Protein AF-A0A5B2VCN2-F1 (afdb_monomer_lite)

Secondary structure (DSSP, 8-state):
----HHHHHHHHHHTT----PPP------HHHHHHHHHHHHHHTT--HHHHTT---------

Radius of gyration: 22.67 Å; chains: 1; bounding box: 40×36×60 Å

Foldseek 3Di:
DDDDPVNVVVVCVVVVNDDDDDDPDDDDDPVRVVVVVVVCVVCVPPDPVVVVPDDDDDDDDD

Organism: NCBI:txid1892852

pLDDT: mean 93.32, std 5.23, range [64.06, 97.69]

Structure (mmCIF, N/CA/C/O backbone):
data_AF-A0A5B2VCN2-F1
#
_entry.id   AF-A0A5B2VCN2-F1
#
loop_
_atom_site.group_PDB
_atom_site.id
_atom_site.type_symbol
_atom_site.label_atom_id
_atom_site.label_alt_id
_atom_site.label_comp_id
_atom_site.label_asym_id
_atom_site.label_entity_id
_atom_site.label_seq_id
_atom_site.pdbx_PDB_ins_code
_atom_site.Cartn_x
_atom_site.Cartn_y
_atom_site.Cartn_z
_atom_site.occupancy
_atom_site.B_iso_or_equiv
_atom_site.auth_seq_id
_atom_site.auth_comp_id
_atom_site.auth_asym_id
_atom_site.auth_atom_id
_atom_site.pdbx_PDB_model_num
ATOM 1 N N . MET A 1 1 ? 24.101 1.424 -40.733 1.00 64.06 1 MET A N 1
ATOM 2 C CA . MET A 1 1 ? 24.422 2.432 -39.695 1.00 64.06 1 MET A CA 1
ATOM 3 C C . MET A 1 1 ? 24.390 1.765 -38.331 1.00 64.06 1 MET A C 1
ATOM 5 O O . MET A 1 1 ? 23.396 1.125 -38.014 1.00 64.06 1 MET A O 1
ATOM 9 N N . LYS A 1 2 ? 25.467 1.865 -37.548 1.00 80.69 2 LYS A N 1
ATOM 10 C CA . LYS A 1 2 ? 25.541 1.291 -36.199 1.00 80.69 2 LYS A CA 1
ATOM 11 C C . LYS A 1 2 ? 25.524 2.440 -35.197 1.00 80.69 2 LYS A C 1
ATOM 13 O O . LYS A 1 2 ? 26.449 3.244 -35.177 1.00 80.69 2 LYS A O 1
ATOM 18 N N . VAL A 1 3 ? 24.455 2.543 -34.417 1.00 84.00 3 VAL A N 1
ATOM 19 C CA . VAL A 1 3 ? 24.300 3.596 -33.406 1.00 84.00 3 VAL A CA 1
ATOM 20 C C . VAL A 1 3 ? 24.959 3.129 -32.107 1.00 84.00 3 VAL A C 1
ATOM 22 O O . VAL A 1 3 ? 24.826 1.966 -31.722 1.00 84.00 3 VAL A O 1
ATOM 25 N N . ASN A 1 4 ? 25.704 4.010 -31.436 1.00 93.56 4 ASN A N 1
ATOM 26 C CA . ASN A 1 4 ? 26.330 3.685 -30.156 1.00 93.56 4 ASN A CA 1
ATOM 27 C C . ASN A 1 4 ? 25.257 3.623 -29.053 1.00 93.56 4 ASN A C 1
ATOM 29 O O . ASN A 1 4 ? 24.371 4.475 -28.994 1.00 93.56 4 ASN A O 1
ATOM 33 N N . LYS A 1 5 ? 25.373 2.658 -28.131 1.00 93.19 5 LYS A N 1
ATOM 34 C CA . LYS A 1 5 ? 24.533 2.553 -26.926 1.00 93.19 5 LYS A CA 1
ATOM 35 C C . LYS A 1 5 ? 24.453 3.878 -26.155 1.00 93.19 5 LYS A C 1
ATOM 37 O O . LYS A 1 5 ? 23.389 4.225 -25.655 1.00 93.19 5 LYS A O 1
ATOM 42 N N . ARG A 1 6 ? 25.551 4.646 -26.107 1.00 93.25 6 ARG 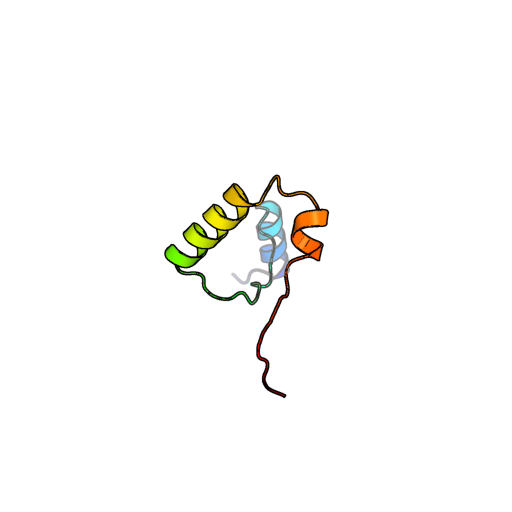A N 1
ATOM 43 C CA . ARG A 1 6 ? 25.584 5.969 -25.459 1.00 93.25 6 ARG A CA 1
ATOM 44 C C . ARG A 1 6 ? 24.671 6.984 -26.145 1.00 93.25 6 ARG A C 1
ATOM 46 O O . ARG A 1 6 ? 23.984 7.732 -25.465 1.00 93.25 6 ARG A O 1
ATOM 53 N N . THR A 1 7 ? 24.635 6.984 -27.475 1.00 94.19 7 THR A N 1
ATOM 54 C CA . THR A 1 7 ? 23.744 7.853 -28.255 1.00 94.19 7 THR A CA 1
ATOM 55 C C . THR A 1 7 ? 22.281 7.522 -27.971 1.00 94.19 7 THR A C 1
ATOM 57 O O . THR A 1 7 ? 21.491 8.430 -27.748 1.00 94.19 7 THR A O 1
ATOM 60 N N . ILE A 1 8 ? 21.947 6.230 -27.887 1.00 93.00 8 ILE A N 1
ATOM 61 C CA . ILE A 1 8 ? 20.598 5.767 -27.532 1.00 93.00 8 ILE A CA 1
ATOM 62 C C . ILE A 1 8 ? 20.231 6.227 -26.114 1.00 93.00 8 ILE A C 1
ATOM 64 O O . ILE A 1 8 ? 19.174 6.811 -25.916 1.00 93.00 8 ILE A O 1
ATOM 68 N N . SER A 1 9 ? 21.116 6.027 -25.133 1.00 93.06 9 SER A N 1
ATOM 69 C CA . SER A 1 9 ? 20.859 6.441 -23.746 1.00 93.06 9 SER A CA 1
ATOM 70 C C . SER A 1 9 ? 20.702 7.956 -23.595 1.00 93.06 9 SER A C 1
ATOM 72 O O . SER A 1 9 ? 19.836 8.400 -22.848 1.00 93.06 9 SER A O 1
ATOM 74 N N . ASN A 1 10 ? 21.523 8.746 -24.291 1.00 94.38 10 ASN A N 1
ATOM 75 C CA . ASN A 1 10 ? 21.432 10.204 -24.256 1.00 94.38 10 ASN A CA 1
ATOM 76 C C . ASN A 1 10 ? 20.099 10.690 -24.831 1.00 94.38 10 ASN A C 1
ATOM 78 O O . ASN A 1 10 ? 19.486 11.584 -24.258 1.00 94.38 10 ASN A O 1
ATOM 82 N N . GLU A 1 11 ? 19.647 10.100 -25.939 1.00 95.75 11 GLU A N 1
ATOM 83 C CA . GLU A 1 11 ? 18.372 10.468 -26.553 1.00 95.75 11 GLU A CA 1
ATOM 84 C C . GLU A 1 11 ? 17.181 10.080 -25.668 1.00 95.75 11 GLU A C 1
ATOM 86 O O . GLU A 1 11 ? 16.291 10.898 -25.464 1.00 95.75 11 GLU A O 1
ATOM 91 N N . LEU A 1 12 ? 17.204 8.892 -25.048 1.00 95.88 12 LEU A N 1
ATOM 92 C CA . LEU A 1 12 ? 16.187 8.491 -24.069 1.00 95.88 12 LEU A CA 1
ATOM 93 C C . LEU A 1 12 ? 16.101 9.487 -22.902 1.00 95.88 12 LEU A C 1
ATOM 95 O O . LEU A 1 12 ? 15.006 9.898 -22.534 1.00 95.88 12 LEU A O 1
ATOM 99 N N . HIS A 1 13 ? 17.238 9.936 -22.362 1.00 95.06 13 HIS A N 1
ATOM 100 C CA . HIS A 1 13 ? 17.249 10.941 -21.295 1.00 95.06 13 HIS A CA 1
ATOM 101 C C . HIS A 1 13 ? 16.786 12.327 -21.760 1.00 95.06 13 HIS A C 1
ATOM 103 O O . HIS A 1 13 ? 16.103 13.006 -20.998 1.00 95.06 13 HIS A O 1
ATOM 109 N N . ARG A 1 14 ? 17.107 12.749 -22.995 1.00 96.38 14 ARG A N 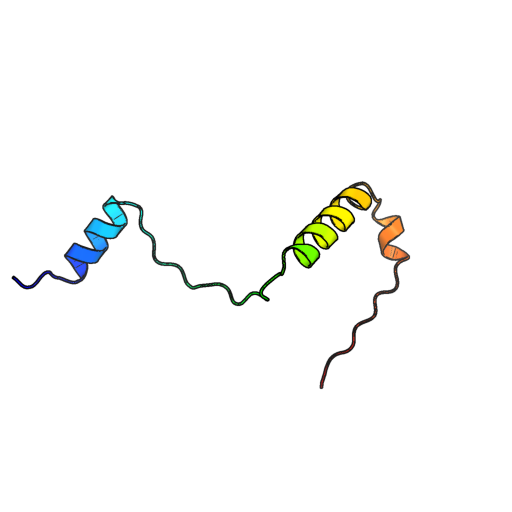1
ATOM 110 C CA . ARG A 1 14 ? 16.566 13.992 -23.582 1.00 96.38 14 ARG A CA 1
ATOM 111 C C . ARG A 1 14 ? 15.045 13.954 -23.709 1.00 96.38 14 ARG A C 1
ATOM 113 O O . ARG A 1 14 ? 14.416 15.002 -23.642 1.00 96.38 14 ARG A O 1
ATOM 120 N N . GLN A 1 15 ? 14.481 12.761 -23.876 1.00 97.06 15 GLN A N 1
ATOM 121 C CA . GLN A 1 15 ? 13.040 12.506 -23.889 1.00 97.06 15 GLN A CA 1
ATOM 122 C C . GLN A 1 15 ? 12.474 12.164 -22.500 1.00 97.06 15 GLN A C 1
ATOM 124 O O . GLN A 1 15 ? 11.340 11.705 -22.403 1.00 97.06 15 GLN A O 1
ATOM 129 N N . GLU A 1 16 ? 13.256 12.342 -21.429 1.00 96.12 16 GLU A N 1
ATOM 130 C CA . GLU A 1 16 ? 12.856 12.073 -20.038 1.00 96.12 16 GLU A CA 1
ATOM 131 C C . GLU A 1 16 ? 12.480 10.603 -19.751 1.00 96.12 16 GLU A C 1
ATOM 133 O O . GLU A 1 16 ? 11.863 10.272 -18.735 1.00 96.12 16 GLU A O 1
ATOM 138 N N . LEU A 1 17 ? 12.908 9.680 -20.615 1.00 95.75 17 LEU A N 1
ATOM 139 C CA . LEU A 1 17 ? 12.710 8.247 -20.442 1.00 95.75 17 LEU A CA 1
ATOM 140 C C . LEU A 1 17 ? 13.793 7.684 -19.521 1.00 95.75 17 LEU A C 1
ATOM 142 O O . LEU A 1 17 ? 14.961 7.551 -19.888 1.00 95.75 17 LEU A O 1
ATOM 146 N N . ILE A 1 18 ? 13.383 7.324 -18.306 1.00 92.50 18 ILE A N 1
ATOM 147 C CA . ILE A 1 18 ? 14.263 6.783 -17.269 1.00 92.50 18 ILE A CA 1
ATOM 148 C C . ILE A 1 18 ? 14.027 5.279 -17.131 1.00 92.50 18 ILE A C 1
ATOM 150 O O . ILE A 1 18 ? 12.893 4.820 -16.981 1.00 92.50 18 ILE A O 1
ATOM 154 N N . SER A 1 19 ? 15.108 4.501 -17.099 1.00 90.62 19 SER A N 1
ATOM 155 C CA . SER A 1 19 ? 15.031 3.071 -16.798 1.00 90.62 19 SER A CA 1
ATOM 156 C C . SER A 1 19 ? 14.526 2.832 -15.372 1.00 90.62 19 SER A C 1
ATOM 158 O O . SER A 1 19 ? 15.046 3.414 -14.416 1.00 90.62 19 SER A O 1
ATOM 160 N N . ARG A 1 20 ? 13.556 1.930 -15.203 1.00 90.44 20 ARG A N 1
ATOM 161 C CA . ARG A 1 20 ? 13.046 1.503 -13.892 1.00 90.44 20 ARG A CA 1
ATOM 162 C C . ARG A 1 20 ? 12.960 -0.017 -13.830 1.00 90.44 20 ARG A C 1
ATOM 164 O O . ARG A 1 20 ? 12.604 -0.660 -14.812 1.00 90.44 20 ARG A O 1
ATOM 171 N N . THR A 1 21 ? 13.224 -0.576 -12.654 1.00 92.88 21 THR A N 1
ATOM 172 C CA . THR A 1 21 ? 12.969 -1.993 -12.375 1.00 92.88 21 THR A CA 1
ATOM 173 C C . THR A 1 21 ? 11.505 -2.171 -11.962 1.00 92.88 21 THR A C 1
ATOM 175 O O . THR A 1 21 ? 11.056 -1.468 -11.049 1.00 92.88 21 THR A O 1
ATOM 178 N N . PRO A 1 22 ? 10.744 -3.092 -12.582 1.00 88.38 22 PRO A N 1
ATOM 179 C CA . PRO A 1 22 ? 9.382 -3.396 -12.152 1.00 88.38 22 PRO A CA 1
ATOM 180 C C . PRO A 1 22 ? 9.347 -3.838 -10.683 1.00 88.38 22 PRO A C 1
ATOM 182 O O . PRO A 1 22 ? 10.154 -4.666 -10.255 1.00 88.38 22 PRO A O 1
ATOM 185 N N . ARG A 1 23 ? 8.404 -3.309 -9.896 1.00 89.88 23 ARG A N 1
ATOM 186 C CA . ARG A 1 23 ? 8.197 -3.769 -8.515 1.00 89.88 23 ARG A CA 1
ATOM 187 C C . ARG A 1 23 ? 7.492 -5.126 -8.513 1.00 89.88 23 ARG A C 1
ATOM 189 O O . ARG A 1 23 ? 6.511 -5.308 -9.228 1.00 89.88 23 ARG A O 1
ATOM 196 N N . LYS A 1 24 ? 7.958 -6.057 -7.672 1.00 91.44 24 LYS A N 1
ATOM 197 C CA . LYS A 1 24 ? 7.263 -7.324 -7.400 1.00 91.44 24 LYS A CA 1
ATOM 198 C C . LYS A 1 24 ? 6.067 -7.044 -6.493 1.00 91.44 24 LYS A C 1
ATOM 200 O O . LYS A 1 24 ? 6.228 -6.918 -5.284 1.00 91.44 24 LYS A O 1
ATOM 205 N N . THR A 1 25 ? 4.883 -6.905 -7.073 1.00 86.75 25 THR A N 1
ATOM 206 C CA . THR A 1 25 ? 3.641 -6.684 -6.327 1.00 86.75 25 THR A CA 1
ATOM 207 C C . THR A 1 25 ? 2.595 -7.727 -6.706 1.00 86.75 25 THR A C 1
ATOM 209 O O . THR A 1 25 ? 2.572 -8.187 -7.850 1.00 86.75 25 THR A O 1
ATOM 212 N N . PR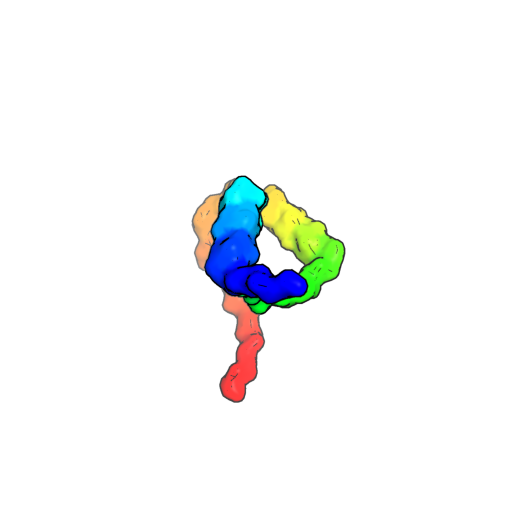O A 1 26 ? 1.713 -8.118 -5.769 1.00 88.62 26 PRO A N 1
ATOM 213 C CA . PRO A 1 26 ? 0.600 -8.990 -6.102 1.00 88.62 26 PRO A CA 1
ATOM 214 C C . PRO A 1 26 ? -0.328 -8.289 -7.099 1.00 88.62 26 PRO A C 1
ATOM 216 O O . PRO A 1 26 ? -0.642 -7.102 -6.954 1.00 88.62 26 PRO A O 1
ATOM 219 N N . LEU A 1 27 ? -0.787 -9.030 -8.107 1.00 90.19 27 LEU A N 1
ATOM 220 C CA . LEU A 1 27 ? -1.748 -8.525 -9.080 1.00 90.19 27 LEU A CA 1
ATOM 221 C C . LEU A 1 27 ? -3.116 -8.378 -8.408 1.00 90.19 27 LEU A C 1
ATOM 223 O O . LEU A 1 27 ? -3.763 -9.354 -8.028 1.00 90.19 27 LEU A O 1
ATOM 227 N N . LEU A 1 28 ? -3.561 -7.134 -8.237 1.00 92.31 28 LEU A N 1
ATOM 228 C CA . LEU A 1 28 ? -4.843 -6.840 -7.607 1.00 92.31 28 LEU A CA 1
ATOM 229 C C . LEU A 1 28 ? -5.957 -6.799 -8.652 1.00 92.31 28 LEU A C 1
ATOM 231 O O . LEU A 1 28 ? -5.961 -5.955 -9.548 1.00 92.31 28 LEU A O 1
ATOM 235 N N . MET A 1 29 ? -6.959 -7.661 -8.480 1.00 95.12 29 MET A N 1
ATOM 236 C CA . MET A 1 29 ? -8.228 -7.540 -9.192 1.00 95.12 29 MET A CA 1
ATOM 237 C C . MET A 1 29 ? -8.962 -6.258 -8.774 1.00 95.12 29 MET A C 1
ATOM 239 O O . MET A 1 29 ? -8.750 -5.729 -7.679 1.00 95.12 29 MET A O 1
ATOM 243 N N . LYS A 1 30 ? -9.883 -5.781 -9.622 1.00 96.06 30 LYS A N 1
ATOM 244 C CA . LYS A 1 30 ? -10.702 -4.586 -9.347 1.00 96.06 30 LYS A CA 1
ATOM 245 C C . LYS A 1 30 ? -11.391 -4.661 -7.976 1.00 96.06 30 LYS A C 1
ATOM 247 O O . LYS A 1 30 ? -11.204 -3.755 -7.174 1.00 96.06 30 LYS A O 1
ATOM 252 N N . ARG A 1 31 ? -12.011 -5.803 -7.651 1.00 96.62 31 ARG A N 1
ATOM 253 C CA . ARG A 1 31 ? -12.647 -6.050 -6.344 1.00 96.62 31 ARG A CA 1
ATOM 254 C C . ARG A 1 31 ? -11.716 -5.827 -5.144 1.00 96.62 31 ARG A C 1
ATOM 256 O O . ARG A 1 31 ? -12.146 -5.288 -4.134 1.00 96.62 31 ARG A O 1
ATOM 263 N N . HIS A 1 32 ? -10.434 -6.198 -5.252 1.00 96.06 32 HIS A N 1
ATOM 264 C CA . HIS A 1 32 ? -9.470 -6.021 -4.159 1.00 96.06 32 HIS A CA 1
ATOM 265 C C . HIS A 1 32 ? -9.125 -4.542 -3.970 1.00 96.0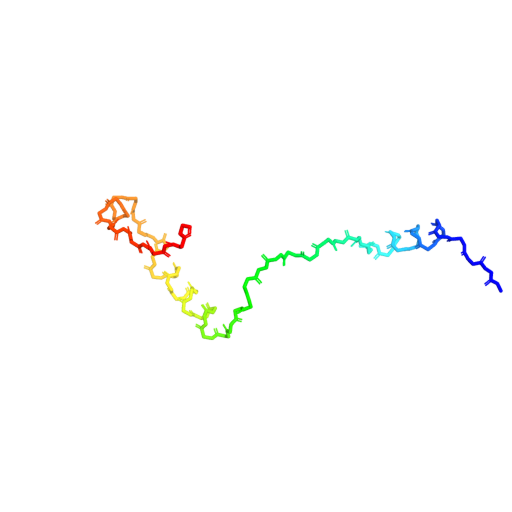6 32 HIS A C 1
ATOM 267 O O . HIS A 1 32 ? -8.979 -4.082 -2.841 1.00 96.06 32 HIS A O 1
ATOM 273 N N . ARG A 1 33 ? -9.001 -3.789 -5.072 1.00 95.44 33 ARG A N 1
ATOM 274 C CA . ARG A 1 33 ? -8.756 -2.340 -5.025 1.00 95.44 33 ARG A CA 1
ATOM 275 C C . ARG A 1 33 ? -9.941 -1.610 -4.407 1.00 95.44 33 ARG A C 1
ATOM 277 O O . ARG A 1 33 ? -9.737 -0.803 -3.508 1.00 95.44 33 ARG A O 1
ATOM 284 N N . ASP A 1 34 ? -11.152 -1.954 -4.829 1.00 96.88 34 ASP A N 1
ATOM 285 C CA . ASP A 1 34 ? -12.378 -1.330 -4.332 1.00 96.88 34 ASP A CA 1
ATOM 286 C C . ASP A 1 34 ? -12.577 -1.615 -2.835 1.00 96.88 34 ASP A C 1
ATOM 288 O O . ASP A 1 34 ? -12.824 -0.690 -2.061 1.00 96.88 34 ASP A O 1
ATOM 292 N N . ALA A 1 35 ? -12.366 -2.862 -2.398 1.00 97.00 35 ALA A N 1
ATOM 293 C CA . ALA A 1 35 ? -12.427 -3.235 -0.984 1.00 97.00 35 ALA A CA 1
ATOM 294 C C . ALA A 1 35 ? -11.374 -2.497 -0.138 1.00 97.00 35 ALA A C 1
ATOM 296 O O . ALA A 1 35 ? -11.702 -1.966 0.922 1.00 97.00 35 ALA A O 1
ATOM 297 N N . ARG A 1 36 ? -10.127 -2.395 -0.622 1.00 96.19 36 ARG A N 1
ATOM 298 C CA . ARG A 1 36 ? -9.064 -1.638 0.063 1.00 96.19 36 ARG A CA 1
ATOM 299 C C . ARG A 1 36 ? -9.400 -0.152 0.170 1.00 96.19 36 ARG A C 1
ATOM 301 O O . ARG A 1 36 ? -9.224 0.431 1.233 1.00 96.19 36 ARG A O 1
ATOM 308 N N . LEU A 1 37 ? -9.905 0.459 -0.902 1.00 96.88 37 LEU A N 1
ATOM 309 C CA . LEU A 1 37 ? -10.314 1.866 -0.892 1.00 96.88 37 LEU A CA 1
ATOM 310 C C . LEU A 1 37 ? -11.485 2.111 0.061 1.00 96.88 37 LEU A C 1
ATOM 312 O O . LEU A 1 37 ? -11.483 3.116 0.768 1.00 96.88 37 LEU A O 1
ATOM 316 N N . LYS A 1 38 ? -12.465 1.203 0.095 1.00 97.69 38 LYS A N 1
ATOM 317 C CA . LYS A 1 38 ? -13.586 1.264 1.036 1.00 97.69 38 LYS A CA 1
ATOM 318 C C . LYS A 1 38 ? -13.093 1.191 2.483 1.00 97.69 38 LYS A C 1
ATOM 320 O O . LYS A 1 38 ? -13.414 2.082 3.261 1.00 97.69 38 LYS A O 1
ATOM 325 N N . PHE A 1 39 ? -12.233 0.221 2.795 1.00 96.44 39 PHE A N 1
ATOM 326 C CA . PHE A 1 39 ? -11.643 0.070 4.125 1.00 96.44 39 PHE A CA 1
ATOM 327 C C . PHE A 1 39 ? -10.914 1.342 4.577 1.00 96.44 39 PHE A C 1
ATOM 329 O O . PHE A 1 39 ? -11.164 1.832 5.676 1.00 96.44 39 PHE A O 1
ATOM 336 N N . VAL A 1 40 ? -10.074 1.922 3.710 1.00 96.50 40 VAL A N 1
ATOM 337 C CA . VAL A 1 40 ? -9.357 3.171 4.015 1.00 96.50 40 VAL A CA 1
ATOM 338 C C . VAL A 1 40 ? -10.331 4.316 4.271 1.00 96.50 40 VAL A C 1
ATOM 340 O O . VAL A 1 40 ? -10.161 5.034 5.246 1.00 96.50 40 VAL A O 1
ATOM 343 N N . LYS A 1 41 ? -11.362 4.490 3.436 1.00 96.62 41 LYS A N 1
ATOM 344 C CA . LYS A 1 41 ? -12.352 5.562 3.625 1.00 96.62 41 LYS A CA 1
ATOM 345 C C . LYS A 1 41 ? -13.110 5.434 4.948 1.00 96.62 41 LYS A C 1
ATOM 347 O O . LYS A 1 41 ? -13.344 6.444 5.593 1.00 96.62 41 LYS A O 1
ATOM 352 N N . GLU A 1 42 ? -13.465 4.218 5.350 1.00 96.56 42 GLU A N 1
ATOM 353 C CA . GLU A 1 42 ? -14.200 3.954 6.596 1.00 96.56 42 GLU A CA 1
ATOM 354 C C . GLU A 1 42 ? -13.343 4.137 7.856 1.00 96.56 42 GLU A C 1
ATOM 356 O O . GLU A 1 42 ? -13.869 4.472 8.917 1.00 96.56 42 GLU A O 1
ATOM 361 N N . HIS A 1 43 ? -12.029 3.917 7.749 1.00 95.69 43 HIS A N 1
ATOM 362 C CA . HIS A 1 43 ? -11.130 3.880 8.902 1.00 95.69 43 HIS A CA 1
ATOM 363 C C . HIS A 1 43 ? -10.102 5.023 8.941 1.00 95.69 43 HIS A C 1
ATOM 365 O O . HIS A 1 43 ? -9.285 5.061 9.858 1.00 95.69 43 HIS A O 1
ATOM 371 N N . LYS A 1 44 ? -10.137 5.963 7.983 1.00 94.00 44 LYS A N 1
ATOM 372 C CA . LYS A 1 44 ? -9.179 7.081 7.872 1.00 94.00 44 LYS A CA 1
ATOM 373 C C . LYS A 1 44 ? -9.124 7.946 9.133 1.00 94.00 44 LYS A C 1
ATOM 375 O O . LYS A 1 44 ? -8.038 8.333 9.545 1.00 94.00 44 LYS A O 1
ATOM 380 N N . ASP A 1 45 ? -10.283 8.226 9.722 1.00 95.44 45 ASP A N 1
ATOM 381 C CA . ASP A 1 45 ? -10.420 9.155 10.850 1.00 95.44 45 ASP A CA 1
ATOM 382 C C . ASP A 1 45 ? -10.463 8.427 12.208 1.00 95.44 45 ASP A C 1
ATOM 384 O O . ASP A 1 45 ? -10.840 9.004 13.227 1.00 95.44 45 ASP A O 1
ATOM 388 N N . LYS A 1 46 ? -10.112 7.133 12.240 1.00 94.00 46 LYS A N 1
ATOM 389 C CA . LYS A 1 46 ? -10.037 6.361 13.486 1.00 94.00 46 LYS A CA 1
ATOM 390 C C . LYS A 1 46 ? -8.819 6.797 14.294 1.00 94.00 46 LYS A C 1
ATOM 392 O O . LYS A 1 46 ? -7.708 6.862 13.773 1.00 94.00 46 LYS A O 1
ATOM 397 N N . GLU A 1 47 ? -9.037 7.045 15.581 1.00 94.69 47 GLU A N 1
ATOM 398 C CA . GLU A 1 47 ? -7.969 7.353 16.528 1.00 94.69 47 GLU A CA 1
ATOM 399 C C . GLU A 1 47 ? -7.037 6.146 16.728 1.00 94.69 47 GLU A C 1
ATOM 401 O O . GLU A 1 47 ? -7.440 4.994 16.574 1.00 94.69 47 GLU A O 1
ATOM 406 N N . TYR A 1 48 ? -5.793 6.399 17.128 1.00 93.75 48 TYR A N 1
ATOM 407 C CA . TYR A 1 48 ? -4.821 5.355 17.450 1.00 93.75 48 TYR A CA 1
ATOM 408 C C . TYR A 1 48 ? -5.329 4.361 18.512 1.00 93.75 48 TYR A C 1
ATOM 410 O O . TYR A 1 48 ? -5.157 3.154 18.356 1.00 93.75 48 TYR A O 1
ATOM 418 N N . SER A 1 49 ? -6.062 4.856 19.516 1.00 95.62 49 SER A N 1
ATOM 419 C CA . SER A 1 49 ? -6.665 4.061 20.598 1.00 95.62 49 SER A CA 1
ATOM 420 C C . SER A 1 49 ? -7.614 2.953 20.107 1.00 95.62 49 SER A C 1
ATOM 422 O O . SER A 1 49 ? -7.820 1.943 20.786 1.00 95.62 49 SER A O 1
ATOM 424 N N . PHE A 1 50 ? -8.207 3.123 18.921 1.00 95.19 50 PHE A N 1
ATOM 425 C CA . PHE A 1 50 ? -9.025 2.101 18.273 1.00 95.19 50 PHE A CA 1
ATOM 426 C C . PHE A 1 50 ? -8.159 0.938 17.782 1.00 95.19 50 PHE A C 1
ATOM 428 O O . PHE A 1 50 ? -8.513 -0.218 17.998 1.00 95.19 50 PHE A O 1
ATOM 435 N N . TRP A 1 51 ? -7.018 1.240 17.161 1.00 95.38 51 TRP A N 1
ATOM 436 C CA . TRP A 1 51 ? -6.123 0.246 16.569 1.00 95.38 51 TRP A CA 1
ATOM 437 C C . TRP A 1 51 ? -5.376 -0.584 17.612 1.00 95.38 51 TRP A C 1
ATOM 439 O O . TRP A 1 51 ? -5.129 -1.761 17.368 1.00 95.38 51 TRP A O 1
ATOM 449 N N . GLU A 1 52 ? -5.090 -0.019 18.789 1.00 96.31 52 GLU A N 1
ATOM 450 C CA . GLU A 1 52 ? -4.484 -0.754 19.913 1.00 96.31 52 GLU A CA 1
ATOM 451 C C . GLU A 1 52 ? -5.365 -1.898 20.427 1.00 96.31 52 GLU A C 1
ATOM 453 O O . GLU A 1 52 ? -4.866 -2.881 20.970 1.00 96.31 52 GLU A O 1
ATOM 458 N N . LYS A 1 53 ? -6.683 -1.792 20.237 1.00 96.12 53 LYS A N 1
ATOM 459 C CA . LYS A 1 53 ? -7.649 -2.813 20.662 1.00 96.12 53 LYS A CA 1
ATOM 460 C C . LYS A 1 53 ? -7.844 -3.913 19.616 1.00 96.12 53 LYS A C 1
ATOM 462 O O . LYS A 1 53 ? -8.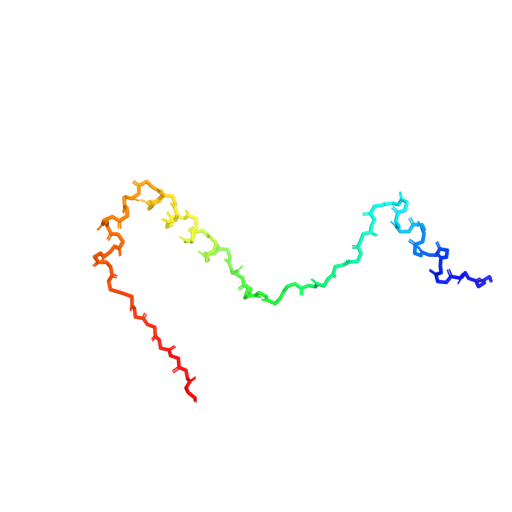560 -4.875 19.884 1.00 96.12 53 LYS A O 1
ATOM 467 N N . VAL A 1 54 ? -7.253 -3.776 18.426 1.00 95.44 54 VAL A N 1
ATOM 468 C CA . VAL A 1 54 ? -7.405 -4.746 17.338 1.00 95.44 54 VAL A CA 1
ATOM 469 C C . VAL A 1 54 ? -6.353 -5.843 17.475 1.00 95.44 54 VAL A C 1
ATOM 471 O O . VAL A 1 54 ? -5.155 -5.589 17.364 1.00 95.44 54 VAL A O 1
ATOM 474 N N . LEU A 1 55 ? -6.809 -7.082 17.669 1.00 96.56 55 LEU A N 1
ATOM 475 C CA . LEU A 1 55 ? -5.951 -8.262 17.607 1.00 96.56 55 LEU A CA 1
ATOM 476 C C . LEU A 1 55 ? -5.795 -8.713 16.149 1.00 96.56 55 LEU A C 1
ATOM 478 O O . LEU A 1 55 ? -6.762 -9.145 15.523 1.00 96.56 55 LEU A O 1
ATOM 482 N N . TRP A 1 56 ? -4.577 -8.623 15.616 1.00 95.31 56 TRP A N 1
ATOM 483 C CA . TRP A 1 56 ? -4.240 -9.073 14.264 1.00 95.31 56 TRP A CA 1
ATOM 484 C C . TRP A 1 56 ? -3.710 -10.506 14.290 1.00 95.31 56 TRP A C 1
ATOM 486 O O . TRP A 1 56 ? -2.850 -10.836 15.104 1.00 95.31 56 TRP A O 1
ATOM 496 N N . THR A 1 57 ? -4.183 -11.343 13.372 1.00 96.69 57 THR A N 1
ATOM 497 C CA . THR A 1 57 ? -3.724 -12.728 13.211 1.00 96.69 57 THR A CA 1
ATOM 498 C C . THR A 1 57 ? -3.449 -13.002 11.740 1.00 96.69 57 THR A C 1
ATOM 500 O O . THR A 1 57 ? -4.249 -12.608 10.891 1.00 96.69 57 THR A O 1
ATOM 503 N N . ASP A 1 58 ? -2.351 -13.689 11.443 1.00 95.69 58 ASP A N 1
ATOM 504 C CA . ASP A 1 58 ? -2.014 -14.160 10.100 1.00 95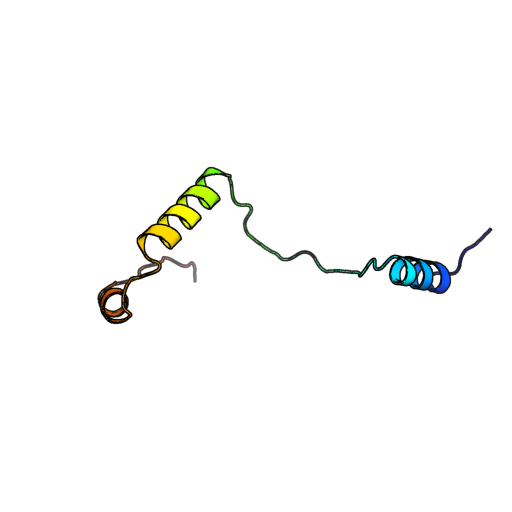.69 58 ASP A CA 1
ATOM 505 C C . ASP A 1 58 ? -1.261 -15.491 10.201 1.00 95.69 58 ASP A C 1
ATOM 507 O O . ASP A 1 58 ? -0.593 -15.758 11.204 1.00 95.69 58 ASP A O 1
ATOM 511 N N . GLU A 1 59 ? -1.371 -16.322 9.170 1.00 95.62 59 GLU A N 1
ATOM 512 C CA . GLU A 1 59 ? -0.688 -17.613 9.090 1.00 95.62 59 GLU A CA 1
ATOM 513 C C . GLU A 1 59 ? 0.479 -17.513 8.104 1.00 95.62 59 GLU A C 1
ATOM 515 O O . GLU A 1 59 ? 0.320 -17.060 6.970 1.00 95.62 59 GLU A O 1
ATOM 520 N N . SER A 1 60 ? 1.663 -17.976 8.505 1.00 93.81 60 SER A N 1
ATOM 521 C CA . SER A 1 60 ? 2.824 -18.057 7.619 1.00 93.81 60 SER A CA 1
ATOM 522 C C . SER A 1 60 ? 3.430 -19.455 7.636 1.00 93.81 60 SER A C 1
ATOM 524 O O . SER A 1 60 ? 3.367 -20.184 8.627 1.00 93.81 60 SER A O 1
ATOM 526 N N . LYS A 1 61 ? 4.000 -19.854 6.497 1.00 90.88 61 LYS A N 1
ATOM 527 C CA . LYS A 1 61 ? 4.742 -21.108 6.393 1.00 90.88 61 LYS A CA 1
ATOM 528 C C . LYS A 1 61 ? 6.162 -20.888 6.918 1.00 90.88 61 LYS A C 1
ATOM 530 O O . LYS A 1 61 ? 6.819 -19.946 6.475 1.00 90.88 61 LYS A O 1
ATOM 535 N N . ILE A 1 62 ? 6.600 -21.760 7.826 1.00 80.06 62 ILE A N 1
ATOM 536 C CA . ILE A 1 62 ? 7.985 -21.855 8.319 1.00 80.06 62 ILE A CA 1
ATOM 537 C C . ILE A 1 62 ? 8.840 -22.619 7.304 1.00 80.06 62 ILE A C 1
ATOM 539 O O . ILE A 1 62 ? 8.326 -23.611 6.728 1.00 80.06 62 ILE A O 1
#

InterPro domains:
  IPR002492 Transposase, Tc1-like [PF01498] (2-45)
  IPR036397 Ribonuclease H superfamily [G3DSA:3.30.420.10] (17-62)

Sequence (62 aa):
MKVNKRTISNELHRQELISRTPRKTPLLMKRHRDARLKFVKEHKDKEYSFWEKVLWTDESKI